Protein AF-A0A2M7KV98-F1 (afdb_monomer_lite)

Foldseek 3Di:
DDWQDCLFWVNFTKDKDWAQPDPDPAQFWIKIFIDRPVPPDTPWIDTQDDGQFGWHDWDWDQDPNRKIKIKTFGPPVSGHHDDPPDDTDIDIGIHHPCRRNVNPTGTDDDPDD

pLDDT: mean 89.5, std 12.16, range [45.59, 98.62]

Radius of gyration: 15.07 Å; chains: 1; bounding box: 26×32×49 Å

Structure (mmCIF, N/CA/C/O backbone):
data_AF-A0A2M7KV98-F1
#
_entry.id   AF-A0A2M7KV98-F1
#
loop_
_atom_site.group_PDB
_atom_site.id
_atom_site.type_symbol
_atom_site.label_atom_id
_atom_site.label_alt_id
_atom_site.label_comp_id
_atom_site.label_asym_id
_atom_site.label_entity_id
_atom_site.label_seq_id
_atom_site.pdbx_PDB_ins_code
_atom_site.Cartn_x
_atom_site.Cartn_y
_atom_site.Cartn_z
_atom_site.occupancy
_atom_site.B_iso_or_equiv
_atom_site.auth_seq_id
_atom_site.auth_comp_id
_atom_site.auth_asym_id
_atom_site.auth_atom_id
_atom_site.pdbx_PDB_model_num
ATOM 1 N N . MET A 1 1 ? -8.124 0.514 -3.519 1.00 91.00 1 MET A N 1
ATOM 2 C CA . MET A 1 1 ? -8.308 1.173 -2.208 1.00 91.00 1 MET A CA 1
ATOM 3 C C . MET A 1 1 ? -9.132 0.243 -1.343 1.00 91.00 1 MET A C 1
ATOM 5 O O . MET A 1 1 ? -10.069 -0.344 -1.866 1.00 91.00 1 MET A O 1
ATOM 9 N N . VAL A 1 2 ? -8.775 0.084 -0.075 1.00 97.56 2 VAL A N 1
ATOM 10 C CA . VAL A 1 2 ? -9.495 -0.767 0.888 1.00 97.56 2 VAL A CA 1
ATOM 11 C C . VAL A 1 2 ? -9.485 -0.093 2.250 1.00 97.56 2 VAL A C 1
ATOM 13 O O . VAL A 1 2 ? -8.529 0.603 2.580 1.00 97.56 2 VAL A O 1
ATOM 16 N N . ARG A 1 3 ? -10.543 -0.286 3.034 1.00 97.69 3 ARG A N 1
ATOM 17 C CA . ARG A 1 3 ? -10.593 0.152 4.429 1.00 97.69 3 ARG A CA 1
ATOM 18 C C . ARG A 1 3 ? -10.058 -0.970 5.314 1.00 97.69 3 ARG A C 1
ATOM 20 O O . ARG A 1 3 ? -10.434 -2.126 5.134 1.00 97.69 3 ARG A O 1
ATOM 27 N N . TYR A 1 4 ? -9.159 -0.628 6.225 1.00 97.81 4 TYR A N 1
ATOM 28 C CA . TYR A 1 4 ? -8.663 -1.541 7.238 1.00 97.81 4 TYR A CA 1
ATOM 29 C C . TYR A 1 4 ? -9.800 -1.867 8.222 1.00 97.81 4 TYR A C 1
ATOM 31 O O . TYR A 1 4 ? -10.503 -0.939 8.626 1.00 97.81 4 TYR A O 1
ATOM 39 N N . PRO A 1 5 ? -10.005 -3.138 8.613 1.00 96.81 5 PRO A N 1
ATOM 40 C CA . PRO A 1 5 ? -11.085 -3.502 9.525 1.00 96.81 5 PRO A CA 1
ATOM 41 C C . PRO A 1 5 ? -10.928 -2.805 10.891 1.00 96.81 5 PRO A C 1
ATOM 43 O O . PRO A 1 5 ? -9.928 -3.048 11.577 1.00 96.81 5 PRO A O 1
ATOM 46 N N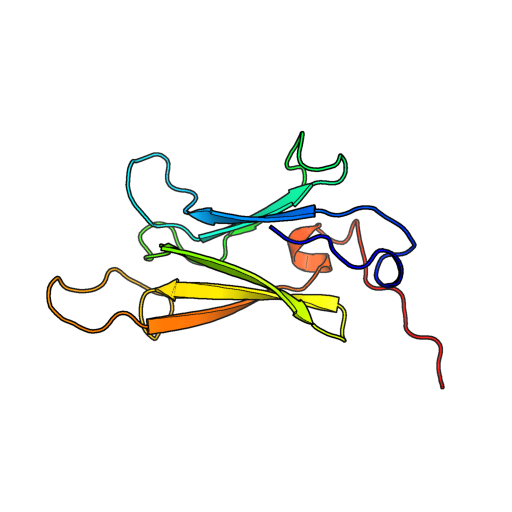 . PRO A 1 6 ? -11.858 -1.921 11.301 1.00 94.69 6 PRO A N 1
ATOM 47 C CA . PRO A 1 6 ? -11.711 -1.118 12.518 1.00 94.69 6 PRO A CA 1
ATOM 48 C C . PRO A 1 6 ? -11.599 -1.974 13.788 1.00 94.69 6 PRO A C 1
ATOM 50 O O . PRO A 1 6 ? -10.874 -1.615 14.716 1.00 94.69 6 PRO A O 1
ATOM 53 N N . GLU A 1 7 ? -12.238 -3.144 13.823 1.00 93.50 7 GLU A N 1
ATOM 54 C CA . GLU A 1 7 ? -12.161 -4.115 14.918 1.00 93.50 7 GLU A CA 1
ATOM 55 C C . GLU A 1 7 ? -10.737 -4.629 15.170 1.00 93.50 7 GLU A C 1
ATOM 57 O O . GLU A 1 7 ? -10.394 -4.990 16.294 1.00 93.50 7 GLU A O 1
ATOM 62 N N . LEU A 1 8 ? -9.882 -4.604 14.145 1.00 93.88 8 LEU A N 1
ATOM 63 C CA . LEU A 1 8 ? -8.490 -5.017 14.253 1.00 93.88 8 LEU A CA 1
ATOM 64 C C . LEU A 1 8 ? -7.567 -3.875 14.706 1.00 93.88 8 LEU A C 1
ATOM 66 O O . LEU A 1 8 ? -6.405 -4.155 14.967 1.00 93.88 8 LEU A O 1
ATOM 70 N N . ILE A 1 9 ? -8.032 -2.623 14.810 1.00 94.31 9 ILE A N 1
ATOM 71 C CA . ILE A 1 9 ? -7.224 -1.434 15.181 1.00 94.31 9 ILE A CA 1
ATOM 72 C C . ILE A 1 9 ? -7.904 -0.539 16.222 1.00 94.31 9 ILE A C 1
ATOM 74 O O . ILE A 1 9 ? -7.764 0.683 16.202 1.00 94.31 9 ILE A O 1
ATOM 78 N N . GLY A 1 10 ? -8.665 -1.137 17.139 1.00 90.88 10 GLY A N 1
ATOM 79 C CA . GLY A 1 10 ? -9.274 -0.397 18.249 1.00 90.88 10 GLY A CA 1
ATOM 80 C C . GLY A 1 10 ? -10.329 0.626 17.813 1.00 90.88 10 GLY A C 1
ATOM 81 O O . GLY A 1 10 ? -10.519 1.632 18.489 1.00 90.88 10 GLY A O 1
ATOM 82 N N . GLY A 1 11 ? -10.996 0.393 16.681 1.00 93.56 11 GLY A N 1
ATOM 83 C CA . GLY A 1 11 ? -12.075 1.238 16.166 1.00 93.56 11 GLY A CA 1
ATOM 84 C C . GLY A 1 11 ? -11.633 2.397 15.269 1.00 93.56 11 GLY A C 1
ATOM 85 O O . GLY A 1 11 ? -12.494 3.124 14.778 1.00 93.56 11 GLY A O 1
ATOM 86 N N . ALA A 1 12 ? -10.331 2.589 15.034 1.00 93.62 12 ALA A N 1
ATOM 87 C CA . ALA A 1 12 ? -9.843 3.649 14.152 1.00 93.62 12 ALA A CA 1
ATOM 88 C C . ALA A 1 12 ? -10.289 3.439 12.688 1.00 93.62 12 ALA A C 1
ATOM 90 O O . ALA A 1 12 ? -10.347 2.306 12.210 1.00 93.62 12 ALA A O 1
ATOM 91 N N . ASP A 1 13 ? -10.560 4.527 11.955 1.00 96.12 13 ASP A N 1
ATOM 92 C CA . ASP A 1 13 ? -10.743 4.471 10.497 1.00 96.12 13 ASP A CA 1
ATOM 93 C C . ASP A 1 13 ? -9.379 4.605 9.817 1.00 96.12 13 ASP A C 1
ATOM 95 O O . ASP A 1 13 ? -8.650 5.571 10.045 1.00 96.12 13 ASP A O 1
ATOM 99 N N . LEU A 1 14 ? -9.032 3.630 8.981 1.00 98.31 14 LEU A N 1
ATOM 100 C CA . LEU A 1 14 ? -7.816 3.652 8.182 1.00 98.31 14 LEU A CA 1
ATOM 101 C C . LEU A 1 14 ? -8.135 3.196 6.760 1.00 98.31 14 LEU A C 1
ATOM 103 O O . LEU A 1 14 ? -8.413 2.026 6.505 1.00 98.31 14 LEU A O 1
ATOM 107 N N . VAL A 1 15 ? -8.051 4.117 5.809 1.00 98.56 15 VAL A N 1
ATOM 108 C CA . VAL A 1 15 ? -8.164 3.833 4.378 1.00 98.56 15 VAL A CA 1
ATOM 109 C C . VAL A 1 15 ? -6.774 3.630 3.791 1.00 98.56 15 VAL A C 1
ATOM 111 O O . VAL A 1 15 ? -5.870 4.437 3.997 1.00 98.56 15 VAL A O 1
ATOM 114 N N . LEU A 1 16 ? -6.614 2.555 3.027 1.00 98.62 16 LEU A N 1
ATOM 115 C CA . LEU A 1 16 ? -5.369 2.153 2.392 1.00 98.62 16 LEU A CA 1
ATOM 116 C C . LEU A 1 16 ? -5.442 2.327 0.879 1.00 98.62 16 LEU A C 1
ATOM 118 O O . LEU A 1 16 ? -6.395 1.898 0.215 1.00 98.62 16 LEU A O 1
ATOM 122 N N . PHE A 1 17 ? -4.376 2.879 0.318 1.00 98.19 17 PHE A N 1
ATOM 123 C CA . PHE A 1 17 ? -4.222 3.073 -1.115 1.00 98.19 17 PHE A CA 1
ATOM 124 C C . PHE A 1 17 ? -2.806 2.726 -1.551 1.00 98.19 17 PHE A C 1
ATOM 126 O O . PHE A 1 17 ? -1.845 3.022 -0.848 1.00 98.19 17 PHE A O 1
ATOM 133 N N . SER A 1 18 ? -2.678 2.089 -2.711 1.00 98.06 18 SER A N 1
ATOM 134 C CA . SER A 1 18 ? -1.383 1.773 -3.296 1.00 98.06 18 SER A CA 1
ATOM 135 C C . SER A 1 18 ? -1.353 2.211 -4.747 1.00 98.06 18 SER A C 1
ATOM 137 O O . SER A 1 18 ? -2.329 2.030 -5.476 1.00 98.06 18 SER A O 1
ATOM 139 N N . ASN A 1 19 ? -0.231 2.805 -5.133 1.00 95.88 19 ASN A N 1
ATOM 140 C CA . ASN A 1 19 ? 0.023 3.315 -6.467 1.00 95.88 19 ASN A CA 1
ATOM 141 C C . ASN A 1 19 ? 1.538 3.462 -6.699 1.00 95.88 19 ASN A C 1
ATOM 143 O O . ASN A 1 19 ? 2.310 3.437 -5.735 1.00 95.88 19 ASN A O 1
ATOM 147 N N . PRO A 1 20 ? 1.969 3.651 -7.957 1.00 94.62 20 PRO A N 1
ATOM 148 C CA . PRO A 1 20 ? 3.312 4.135 -8.253 1.00 94.62 20 PRO A CA 1
ATOM 149 C C . PRO A 1 20 ? 3.533 5.532 -7.645 1.00 94.62 20 PRO A C 1
ATOM 151 O O . PRO A 1 20 ? 2.657 6.393 -7.737 1.00 94.62 20 PRO A O 1
ATOM 154 N N . ASP A 1 21 ? 4.700 5.756 -7.046 1.00 92.38 21 ASP A N 1
ATOM 155 C CA . ASP A 1 21 ? 5.127 6.994 -6.378 1.00 92.38 21 ASP A CA 1
ATOM 156 C C . ASP A 1 21 ? 6.335 7.614 -7.104 1.00 92.38 21 ASP A C 1
ATOM 158 O O . ASP A 1 21 ? 7.397 7.897 -6.536 1.00 92.38 21 ASP A O 1
ATOM 162 N N . ALA A 1 22 ? 6.194 7.767 -8.419 1.00 84.56 22 ALA A N 1
ATOM 163 C CA . ALA A 1 22 ? 7.163 8.441 -9.268 1.00 84.56 22 ALA A CA 1
ATOM 164 C C . ALA A 1 22 ? 6.720 9.884 -9.551 1.00 84.56 22 ALA A C 1
ATOM 166 O O . ALA A 1 22 ? 5.535 10.164 -9.715 1.00 84.56 22 ALA A O 1
ATOM 167 N N . LYS A 1 23 ? 7.687 10.809 -9.608 1.00 80.06 23 LYS A N 1
ATOM 168 C CA . LYS A 1 23 ? 7.439 12.213 -9.988 1.00 80.06 23 LYS A CA 1
ATOM 169 C C . LYS A 1 23 ? 7.224 12.387 -11.493 1.00 80.06 23 LYS A C 1
ATOM 171 O O . LYS A 1 23 ? 6.631 13.366 -11.925 1.00 80.06 23 LYS A O 1
ATOM 176 N N . GLU A 1 24 ? 7.746 11.451 -12.272 1.00 81.06 24 GLU A N 1
ATOM 177 C CA . GLU A 1 24 ? 7.660 11.408 -13.727 1.00 81.06 24 GLU A CA 1
ATOM 178 C C . GLU A 1 24 ? 6.526 10.469 -14.154 1.00 81.06 24 GLU A C 1
ATOM 180 O O . GLU A 1 24 ? 6.048 9.660 -13.357 1.00 81.06 24 GLU A O 1
ATOM 185 N N . SER A 1 25 ? 6.128 10.526 -15.427 1.00 79.56 25 SER A N 1
ATOM 186 C CA . SER A 1 25 ? 5.098 9.660 -16.026 1.00 79.56 25 SER A CA 1
ATOM 187 C C . SER A 1 25 ? 5.569 8.208 -16.224 1.00 79.56 25 SER A C 1
ATOM 189 O O . SER A 1 25 ? 5.421 7.632 -17.301 1.00 79.56 25 SER A O 1
ATOM 191 N N . VAL A 1 26 ? 6.158 7.611 -15.188 1.00 83.69 26 VAL A N 1
ATOM 192 C CA . VAL A 1 26 ? 6.699 6.250 -15.168 1.00 83.69 26 VAL A CA 1
ATOM 193 C C . VAL A 1 26 ? 6.029 5.431 -14.069 1.00 83.69 26 VAL A C 1
ATOM 195 O O . VAL A 1 26 ? 5.670 5.936 -13.006 1.00 83.69 26 VAL A O 1
ATOM 198 N N . ARG A 1 27 ? 5.832 4.136 -14.326 1.00 89.06 27 ARG A N 1
ATOM 199 C CA . ARG A 1 27 ? 5.181 3.213 -13.386 1.00 89.06 27 ARG A CA 1
ATOM 200 C C . ARG A 1 27 ? 6.226 2.529 -12.513 1.00 89.06 27 ARG A C 1
ATOM 202 O O . ARG A 1 27 ? 6.543 1.361 -12.707 1.00 89.06 27 ARG A O 1
ATOM 209 N N . CYS A 1 28 ? 6.809 3.287 -11.598 1.00 89.62 28 CYS A N 1
ATOM 210 C CA . CYS A 1 28 ? 7.890 2.830 -10.731 1.00 89.62 28 CYS A CA 1
ATOM 211 C C . CYS A 1 28 ? 7.602 3.234 -9.279 1.00 89.62 28 CYS A C 1
ATOM 213 O O . CYS A 1 28 ? 6.734 4.070 -9.027 1.00 89.62 28 CYS A O 1
ATOM 215 N N . HIS A 1 29 ? 8.381 2.701 -8.337 1.00 89.62 29 HIS A N 1
ATOM 216 C CA . HIS A 1 29 ? 8.399 3.148 -6.938 1.00 89.62 29 HIS A CA 1
ATOM 217 C C . HIS A 1 29 ? 7.063 2.873 -6.236 1.00 89.62 29 HIS A C 1
ATOM 219 O O . HIS A 1 29 ? 6.272 3.771 -5.972 1.00 89.62 29 HIS A O 1
ATOM 225 N N . GLY A 1 30 ? 6.772 1.614 -5.945 1.00 94.31 30 GLY A N 1
ATOM 226 C CA . GLY A 1 30 ? 5.545 1.233 -5.262 1.00 94.31 30 GLY A CA 1
ATOM 227 C C . GLY A 1 30 ? 5.384 1.927 -3.917 1.00 94.31 30 GLY A C 1
ATOM 228 O O . GLY A 1 30 ? 6.247 1.817 -3.043 1.00 94.31 30 GLY A O 1
ATOM 229 N N . GLY A 1 31 ? 4.252 2.600 -3.737 1.00 96.06 31 GLY A N 1
ATOM 230 C CA . GLY A 1 31 ? 3.840 3.194 -2.475 1.00 96.06 31 GLY A CA 1
ATOM 231 C C . GLY A 1 31 ? 2.633 2.477 -1.878 1.00 96.06 31 GLY A C 1
ATOM 232 O O . GLY A 1 31 ? 1.736 2.016 -2.590 1.00 96.06 31 GLY A O 1
ATOM 233 N N . LEU A 1 32 ? 2.593 2.426 -0.550 1.00 98.19 32 LEU A N 1
ATOM 234 C CA . LEU A 1 32 ? 1.403 2.143 0.245 1.00 98.19 32 LEU A CA 1
ATOM 235 C C . LEU A 1 32 ? 1.141 3.345 1.151 1.00 98.19 32 LEU A C 1
ATOM 237 O O . LEU A 1 32 ? 2.038 3.792 1.862 1.00 98.19 32 LEU A O 1
ATOM 241 N N . ARG A 1 33 ? -0.077 3.875 1.115 1.00 98.25 33 ARG A N 1
ATOM 242 C CA . ARG A 1 33 ? -0.497 5.074 1.840 1.00 98.25 33 ARG A CA 1
ATOM 243 C C . ARG A 1 33 ? -1.667 4.752 2.759 1.00 98.25 33 ARG A C 1
ATOM 245 O O . ARG A 1 33 ? -2.519 3.936 2.407 1.00 98.25 33 ARG A O 1
ATOM 252 N N . GLY A 1 34 ? -1.700 5.416 3.909 1.00 98.38 34 GLY A N 1
ATOM 253 C CA . GLY A 1 34 ? -2.759 5.315 4.907 1.00 98.38 34 GLY A CA 1
ATOM 254 C C . GLY A 1 34 ? -3.381 6.679 5.199 1.00 98.38 34 GLY A C 1
ATOM 255 O O . GLY A 1 34 ? -2.668 7.667 5.391 1.00 98.38 34 GLY A O 1
ATOM 256 N N . SER A 1 35 ? -4.708 6.721 5.237 1.00 98.50 35 SER A N 1
ATOM 257 C CA . SER A 1 35 ? -5.513 7.900 5.548 1.00 98.50 35 SER A CA 1
ATOM 258 C C . SER A 1 35 ? -6.431 7.617 6.731 1.00 98.50 35 SER A C 1
ATOM 260 O O . SER A 1 35 ? -7.073 6.573 6.764 1.00 98.50 35 SER A O 1
ATOM 262 N N . VAL A 1 36 ? -6.518 8.562 7.666 1.00 97.56 36 VAL A N 1
ATOM 263 C CA . VAL A 1 36 ? -7.398 8.492 8.850 1.00 97.56 36 VAL A CA 1
ATOM 264 C C . VAL A 1 36 ? -8.598 9.442 8.757 1.00 97.56 36 VAL A C 1
ATOM 266 O O . VAL A 1 36 ? -9.304 9.664 9.733 1.00 97.56 36 VAL A O 1
ATOM 269 N N . ASP A 1 37 ? -8.818 10.039 7.583 1.00 96.56 37 ASP A N 1
ATOM 270 C CA . ASP A 1 37 ? -9.843 11.063 7.342 1.00 96.56 37 ASP A CA 1
ATOM 271 C C . ASP A 1 37 ? -10.713 10.769 6.106 1.00 96.56 37 ASP A C 1
ATOM 273 O O . ASP A 1 37 ? -11.312 11.677 5.515 1.00 96.56 37 ASP A O 1
ATOM 277 N N . GLY A 1 38 ? -10.794 9.488 5.729 1.00 95.94 38 GLY A N 1
ATOM 278 C CA . GLY A 1 38 ? -11.604 9.005 4.610 1.00 95.94 38 GLY A CA 1
ATOM 279 C C . GLY A 1 38 ? -10.976 9.223 3.230 1.00 95.94 38 GLY A C 1
ATOM 280 O O . GLY A 1 38 ? -11.693 9.232 2.234 1.00 95.94 38 GLY A O 1
ATOM 281 N N . GLY A 1 39 ? -9.656 9.405 3.157 1.00 96.69 39 GLY A N 1
ATOM 282 C CA . GLY A 1 39 ? -8.911 9.604 1.910 1.00 96.69 39 GLY A CA 1
ATOM 283 C C . GLY A 1 39 ? -8.706 11.069 1.520 1.00 96.69 39 GLY A C 1
ATOM 284 O O . GLY A 1 39 ? -8.327 11.327 0.378 1.00 96.69 39 GLY A O 1
ATOM 285 N N . ARG A 1 40 ? -8.945 12.029 2.428 1.00 97.00 40 ARG A N 1
ATOM 286 C CA . ARG A 1 40 ? -8.696 13.459 2.161 1.00 97.00 40 ARG A CA 1
ATOM 287 C C . ARG A 1 40 ? -7.211 13.791 2.276 1.00 97.00 40 ARG A C 1
ATOM 289 O O . ARG A 1 40 ? -6.677 14.506 1.431 1.00 97.00 40 ARG A O 1
ATOM 296 N N . THR A 1 41 ? -6.542 13.240 3.286 1.00 97.69 41 THR A N 1
ATOM 297 C CA . THR A 1 41 ? -5.093 13.341 3.479 1.00 97.69 41 THR A CA 1
ATOM 298 C C . THR A 1 41 ? -4.463 11.966 3.683 1.00 97.69 41 THR A C 1
ATOM 300 O O . THR A 1 41 ? -5.110 11.007 4.104 1.00 97.69 41 THR A O 1
ATOM 303 N N . TRP A 1 42 ? -3.171 11.861 3.373 1.00 97.38 42 TRP A N 1
ATOM 304 C CA . TRP A 1 42 ? -2.403 10.617 3.449 1.00 97.38 42 TRP A CA 1
ATOM 305 C C . TRP A 1 42 ? -1.302 10.757 4.498 1.00 97.38 42 TRP A C 1
ATOM 307 O O . TRP A 1 42 ? -0.143 10.991 4.161 1.00 97.38 42 TRP A O 1
ATOM 317 N N . LYS A 1 43 ? -1.689 10.663 5.776 1.00 97.50 43 LYS A N 1
ATOM 318 C CA . LYS A 1 43 ? -0.784 10.814 6.928 1.00 97.50 43 LYS A CA 1
ATOM 319 C C . LYS A 1 43 ? 0.345 9.779 6.923 1.00 97.50 43 LYS A C 1
ATOM 321 O O . LYS A 1 43 ? 1.470 10.099 7.291 1.00 97.50 43 LYS A O 1
ATOM 326 N N . TYR A 1 44 ? 0.043 8.548 6.514 1.00 98.06 44 TYR A N 1
ATOM 327 C CA . TYR A 1 44 ? 0.987 7.433 6.545 1.00 98.06 44 TYR A CA 1
ATOM 328 C C . TYR A 1 44 ? 1.442 7.059 5.138 1.00 98.06 44 TYR A C 1
ATOM 330 O O . TYR A 1 44 ? 0.637 7.044 4.202 1.00 98.06 44 TYR A O 1
ATOM 338 N N . ALA A 1 45 ? 2.720 6.710 4.988 1.00 97.00 45 ALA A N 1
ATOM 339 C CA . ALA A 1 45 ? 3.287 6.275 3.71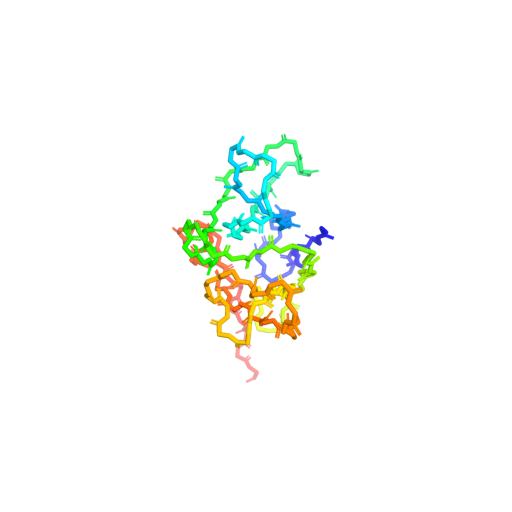9 1.00 97.00 45 ALA A CA 1
ATOM 340 C C . ALA A 1 45 ? 4.443 5.291 3.928 1.00 97.00 45 ALA A C 1
ATOM 342 O O .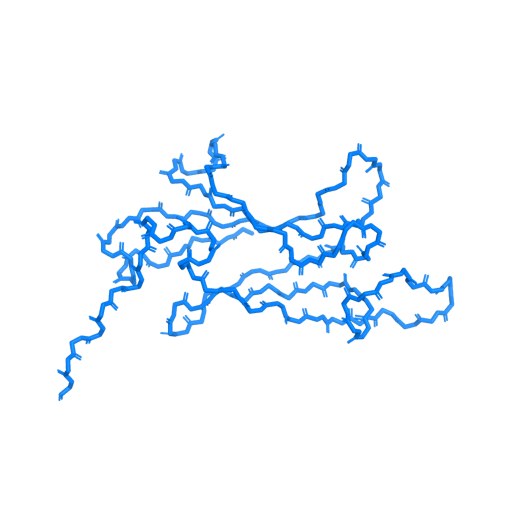 ALA A 1 45 ? 5.298 5.479 4.793 1.00 97.00 45 ALA A O 1
ATOM 343 N N . ARG A 1 46 ? 4.500 4.261 3.083 1.00 96.50 46 ARG A N 1
ATOM 344 C CA . ARG A 1 46 ? 5.569 3.265 3.052 1.00 96.50 46 ARG A CA 1
ATOM 345 C C . ARG A 1 46 ? 5.982 2.984 1.612 1.00 96.50 46 ARG A C 1
ATOM 347 O O . ARG A 1 46 ? 5.136 2.715 0.763 1.00 96.50 46 ARG A O 1
ATOM 354 N N . LYS A 1 47 ? 7.292 2.998 1.357 1.00 95.69 47 LYS A N 1
ATOM 355 C CA . LYS A 1 47 ? 7.872 2.514 0.096 1.00 95.69 47 LYS A CA 1
ATOM 356 C C . LYS A 1 47 ? 7.918 0.987 0.108 1.00 95.69 47 LYS A C 1
ATOM 358 O O . LYS A 1 47 ? 8.339 0.400 1.106 1.00 95.69 47 LYS A O 1
ATOM 363 N N . LEU A 1 48 ? 7.479 0.367 -0.981 1.00 94.69 48 LEU A N 1
ATOM 364 C CA . LEU A 1 48 ? 7.395 -1.088 -1.139 1.00 94.69 48 LEU A CA 1
ATOM 365 C C . LEU A 1 48 ? 8.622 -1.666 -1.856 1.00 94.69 48 LEU A C 1
ATOM 367 O O . LEU A 1 48 ? 9.075 -2.754 -1.512 1.00 94.69 48 LEU A O 1
ATOM 371 N N . ASN A 1 49 ? 9.184 -0.927 -2.810 1.00 91.56 49 ASN A N 1
ATOM 372 C CA . ASN A 1 49 ? 10.411 -1.265 -3.532 1.00 91.56 49 ASN A CA 1
ATOM 373 C C . ASN A 1 49 ? 11.280 -0.008 -3.733 1.00 91.56 49 ASN A C 1
ATOM 375 O O . ASN A 1 49 ? 10.993 1.047 -3.149 1.00 91.56 49 ASN A O 1
ATOM 379 N N . THR A 1 50 ? 12.392 -0.116 -4.467 1.00 87.50 50 THR A N 1
ATOM 380 C CA . THR A 1 50 ? 13.293 1.031 -4.634 1.00 87.50 50 THR A CA 1
ATOM 381 C C . THR A 1 50 ? 12.706 2.079 -5.584 1.00 87.50 50 THR A C 1
ATOM 383 O O . THR A 1 50 ? 11.734 1.842 -6.304 1.00 87.50 50 THR A O 1
ATOM 386 N N . ALA A 1 51 ? 13.349 3.256 -5.640 1.00 77.62 51 ALA A N 1
ATOM 387 C CA . ALA A 1 51 ? 13.250 4.088 -6.844 1.00 77.62 51 ALA A CA 1
ATOM 388 C C . ALA A 1 51 ? 13.681 3.229 -8.063 1.00 77.62 51 ALA A C 1
ATOM 390 O O . ALA A 1 51 ? 14.258 2.200 -7.829 1.00 77.62 51 ALA A O 1
ATOM 391 N N . SER A 1 52 ? 13.480 3.522 -9.335 1.00 80.88 52 SER A N 1
ATOM 392 C CA . SER A 1 52 ? 13.805 2.626 -10.478 1.00 80.88 52 SER A CA 1
ATOM 393 C C . SER A 1 52 ? 13.130 1.238 -10.561 1.00 80.88 52 SER A C 1
ATOM 395 O O . SER A 1 52 ? 13.013 0.725 -11.673 1.00 80.88 52 SER A O 1
ATOM 397 N N . ASP A 1 53 ? 12.619 0.646 -9.477 1.00 89.31 53 ASP A N 1
ATOM 398 C CA . ASP A 1 53 ? 11.929 -0.647 -9.538 1.00 89.31 53 ASP A CA 1
ATOM 399 C C . ASP A 1 53 ? 10.512 -0.487 -10.105 1.00 89.31 53 ASP A C 1
ATOM 401 O O . ASP A 1 53 ? 9.732 0.373 -9.669 1.00 89.31 53 ASP A O 1
ATOM 405 N N . TRP A 1 54 ? 10.159 -1.350 -11.061 1.00 91.25 54 TRP A N 1
ATOM 406 C CA . TRP A 1 54 ? 8.857 -1.326 -11.717 1.00 91.25 54 TRP A CA 1
ATOM 407 C C . TRP A 1 54 ? 7.729 -1.653 -10.739 1.00 91.25 54 TRP A C 1
ATOM 409 O O . TRP A 1 54 ? 7.773 -2.646 -10.007 1.00 91.25 54 TRP A O 1
ATOM 419 N N . PHE A 1 55 ? 6.697 -0.818 -10.748 1.00 93.25 55 PHE A N 1
ATOM 420 C CA . PHE A 1 55 ? 5.488 -0.996 -9.961 1.00 93.25 55 PHE A CA 1
ATOM 4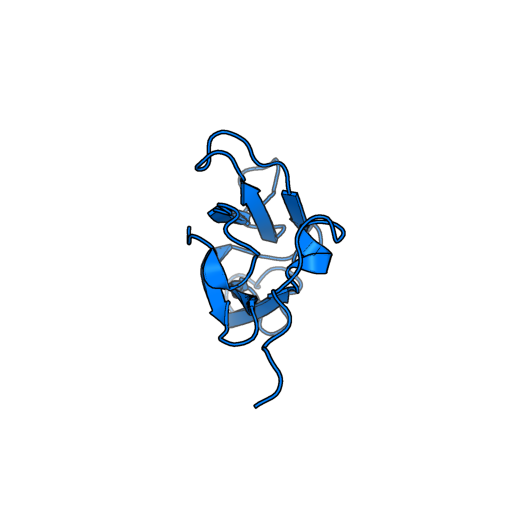21 C C . PHE A 1 55 ? 4.329 -0.384 -10.734 1.00 93.25 55 PHE A C 1
ATOM 423 O O . PHE A 1 55 ? 4.307 0.819 -10.978 1.00 93.25 55 PHE A O 1
ATOM 430 N N . ASP A 1 56 ? 3.382 -1.214 -11.143 1.00 92.06 56 ASP A N 1
ATOM 431 C CA . ASP A 1 56 ? 2.279 -0.823 -12.016 1.00 92.06 56 ASP A CA 1
ATOM 432 C C . ASP A 1 56 ? 0.938 -1.035 -11.279 1.00 92.06 56 ASP A C 1
ATOM 434 O O . ASP A 1 56 ? 0.789 -0.605 -10.134 1.00 92.06 56 ASP A O 1
ATOM 438 N N . TYR A 1 57 ? -0.050 -1.676 -11.908 1.00 93.94 57 TYR A N 1
ATOM 439 C CA . TYR A 1 57 ? -1.312 -2.047 -11.281 1.00 93.94 57 TYR A CA 1
ATOM 440 C C . TYR A 1 57 ? -1.077 -2.795 -9.974 1.00 93.94 57 TYR A C 1
ATOM 442 O O . TYR A 1 57 ? -0.266 -3.724 -9.914 1.00 93.94 57 TYR A O 1
ATOM 450 N N . SER A 1 58 ? -1.842 -2.425 -8.953 1.00 96.81 58 SER A N 1
ATOM 451 C CA . SER A 1 58 ? -1.805 -3.085 -7.661 1.00 96.81 58 SER A CA 1
ATOM 452 C C . SER A 1 58 ? -3.196 -3.311 -7.079 1.00 96.81 58 SER A C 1
ATOM 454 O O . SER A 1 58 ? -4.175 -2.652 -7.435 1.00 96.81 58 SER A O 1
ATOM 456 N N . SER A 1 59 ? -3.270 -4.280 -6.175 1.00 98.12 59 SER A N 1
ATOM 457 C CA . SER A 1 59 ? -4.418 -4.557 -5.325 1.00 98.12 59 SER A CA 1
ATOM 458 C C . SER A 1 59 ? -3.939 -4.680 -3.885 1.00 98.12 59 SER A C 1
ATOM 460 O O . SER A 1 59 ? -2.850 -5.194 -3.628 1.00 98.12 59 SER A O 1
ATOM 462 N N . VAL A 1 60 ? -4.745 -4.190 -2.949 1.00 98.44 60 VAL A N 1
ATOM 463 C CA . VAL A 1 60 ? -4.428 -4.195 -1.519 1.00 98.44 60 VAL A CA 1
ATOM 464 C C . VAL A 1 60 ? -5.498 -4.993 -0.789 1.00 98.44 60 VAL A C 1
ATOM 466 O O . VAL A 1 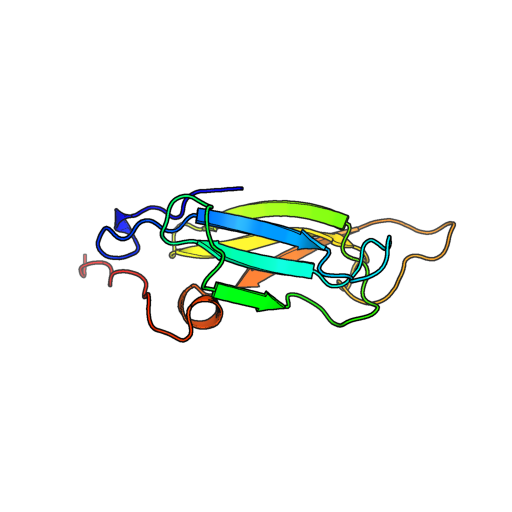60 ? -6.683 -4.838 -1.081 1.00 98.44 60 VAL A O 1
ATOM 469 N N . ALA A 1 61 ? -5.080 -5.815 0.167 1.00 98.19 61 ALA A N 1
ATOM 470 C CA . ALA A 1 61 ? -5.953 -6.553 1.072 1.00 98.19 61 ALA A CA 1
ATOM 471 C C . ALA A 1 61 ? -5.384 -6.539 2.497 1.00 98.19 61 ALA A C 1
ATOM 473 O O . ALA A 1 61 ? -4.180 -6.362 2.693 1.00 98.19 61 ALA A O 1
ATOM 474 N N . VAL A 1 62 ? -6.251 -6.751 3.487 1.00 98.00 62 VAL A N 1
ATOM 475 C CA . VAL A 1 62 ? -5.850 -6.984 4.880 1.00 98.00 62 VAL A CA 1
ATOM 476 C C . VAL A 1 62 ? -6.008 -8.473 5.168 1.00 98.00 62 VAL A C 1
ATOM 478 O O . VAL A 1 62 ? -7.076 -9.039 4.945 1.00 98.00 62 VAL A O 1
ATOM 481 N N . ALA A 1 63 ? -4.928 -9.119 5.598 1.00 96.19 63 ALA A N 1
ATOM 482 C CA . ALA A 1 63 ? -4.933 -10.517 6.003 1.00 96.19 63 ALA A CA 1
ATOM 483 C C . ALA A 1 63 ? -5.629 -10.691 7.363 1.00 96.19 63 ALA A C 1
ATOM 485 O O . ALA A 1 63 ? -5.769 -9.740 8.128 1.00 96.19 63 ALA A O 1
ATOM 486 N N . GLY A 1 64 ? -6.025 -11.923 7.696 1.00 92.00 64 GLY A N 1
ATOM 487 C CA . GLY A 1 64 ? -6.732 -12.214 8.953 1.00 92.00 64 GLY A CA 1
ATOM 488 C C . GLY A 1 64 ? -5.934 -11.917 10.231 1.00 92.00 64 GLY A C 1
ATOM 489 O O . GLY A 1 64 ? -6.523 -11.800 11.298 1.00 92.00 64 GLY A O 1
ATOM 490 N N . ASP A 1 65 ? -4.610 -11.768 10.133 1.00 92.25 65 ASP A N 1
ATOM 491 C CA . ASP A 1 65 ? -3.731 -11.348 11.233 1.00 92.25 65 ASP A CA 1
ATOM 492 C C . ASP A 1 65 ? -3.519 -9.820 11.299 1.00 92.25 65 ASP A C 1
ATOM 494 O O . ASP A 1 65 ? -2.724 -9.340 12.103 1.00 92.25 65 ASP A O 1
ATOM 498 N N . GLY A 1 66 ? -4.199 -9.049 10.443 1.00 95.69 66 GLY A N 1
ATOM 499 C CA . GLY A 1 66 ? -4.041 -7.598 10.329 1.00 95.69 66 GLY A CA 1
ATOM 500 C C . GLY A 1 66 ? -2.869 -7.149 9.449 1.00 95.69 66 GLY A C 1
ATOM 501 O O . GLY A 1 66 ? -2.646 -5.952 9.267 1.00 95.69 66 GLY A O 1
ATOM 502 N N . THR A 1 67 ? -2.104 -8.070 8.857 1.00 97.06 67 THR A N 1
ATOM 503 C CA . THR A 1 67 ? -1.024 -7.680 7.943 1.00 97.06 67 THR A CA 1
ATOM 504 C C . THR A 1 67 ? -1.579 -7.159 6.619 1.00 97.06 67 THR A C 1
ATOM 506 O O . THR A 1 67 ? -2.545 -7.690 6.073 1.00 97.06 67 THR A O 1
ATOM 509 N N . LEU A 1 68 ? -0.928 -6.146 6.054 1.00 98.31 68 LEU A N 1
ATOM 510 C CA . LEU A 1 68 ? -1.271 -5.576 4.757 1.00 98.31 68 LEU A CA 1
ATOM 511 C C . LEU A 1 68 ? -0.592 -6.381 3.649 1.00 98.31 68 LEU A C 1
ATOM 513 O O . LEU A 1 68 ? 0.623 -6.596 3.685 1.00 98.31 68 LEU A O 1
ATOM 517 N N . LEU A 1 69 ? -1.366 -6.795 2.650 1.00 98.38 69 LEU A N 1
ATOM 518 C CA . LEU A 1 69 ? -0.876 -7.467 1.452 1.00 98.38 69 LEU A CA 1
ATOM 519 C C . LEU A 1 69 ? -1.073 -6.549 0.252 1.00 98.38 69 LEU A C 1
ATOM 521 O O . LEU A 1 69 ? -2.193 -6.121 -0.022 1.00 98.38 69 LEU A O 1
ATOM 525 N N . VAL A 1 70 ? 0.007 -6.267 -0.474 1.00 98.06 70 VAL A N 1
ATOM 526 C CA . VAL A 1 70 ? -0.038 -5.512 -1.730 1.00 98.06 70 VAL A CA 1
ATOM 527 C C . VAL A 1 70 ? 0.418 -6.418 -2.859 1.00 98.06 70 VAL A C 1
ATOM 529 O O . VAL A 1 70 ? 1.606 -6.707 -2.985 1.00 98.06 70 VAL A O 1
ATOM 532 N N . LEU A 1 71 ? -0.529 -6.863 -3.678 1.00 97.44 71 LEU A N 1
ATOM 533 C CA . LEU A 1 71 ? -0.255 -7.565 -4.924 1.00 97.44 71 LEU A CA 1
ATOM 534 C C . LEU A 1 71 ? 0.022 -6.520 -6.007 1.00 97.44 71 LEU A C 1
ATOM 536 O O . LEU A 1 71 ? -0.818 -5.651 -6.220 1.00 97.44 71 LEU A O 1
ATOM 540 N N . ALA A 1 72 ? 1.153 -6.593 -6.704 1.00 95.12 72 ALA A N 1
ATOM 541 C CA . ALA A 1 72 ? 1.510 -5.616 -7.731 1.00 95.12 72 ALA A CA 1
ATOM 542 C C . ALA A 1 72 ? 2.116 -6.263 -8.974 1.00 95.12 72 ALA A C 1
ATOM 544 O O . ALA A 1 72 ? 2.869 -7.235 -8.879 1.00 95.12 72 ALA A O 1
ATOM 545 N N . LYS A 1 73 ? 1.814 -5.685 -10.137 1.00 93.00 73 LYS A N 1
ATOM 546 C CA . LYS A 1 73 ? 2.479 -6.008 -11.397 1.00 93.00 73 LYS A CA 1
ATOM 547 C C . LYS A 1 73 ? 3.893 -5.427 -11.370 1.00 93.00 73 LYS A C 1
ATOM 549 O O . LYS A 1 73 ? 4.071 -4.216 -11.226 1.00 93.00 73 LYS A O 1
ATOM 554 N N . SER A 1 74 ? 4.876 -6.313 -11.472 1.00 91.56 74 SER A N 1
ATOM 555 C CA . SER A 1 74 ? 6.304 -6.008 -11.375 1.00 91.56 74 SER A CA 1
ATOM 556 C C . SER A 1 74 ? 7.130 -7.088 -12.101 1.00 91.56 74 SER A C 1
ATOM 558 O O . SER A 1 74 ? 6.621 -7.823 -12.952 1.00 91.56 74 SER A O 1
ATOM 560 N N . THR A 1 75 ? 8.424 -7.178 -11.810 1.00 86.94 75 THR A N 1
ATOM 561 C CA . THR A 1 75 ? 9.280 -8.313 -12.182 1.00 86.94 75 THR A CA 1
ATOM 562 C C . THR A 1 75 ? 9.129 -9.445 -11.160 1.00 86.94 75 THR A C 1
ATOM 564 O O . THR A 1 75 ? 8.589 -9.235 -10.075 1.00 86.94 75 THR A O 1
ATOM 567 N N . ALA A 1 76 ? 9.615 -10.652 -11.463 1.00 81.88 76 ALA A N 1
ATOM 568 C CA . ALA A 1 76 ? 9.498 -11.808 -10.560 1.00 81.88 76 ALA A CA 1
ATOM 569 C C . ALA A 1 76 ? 10.145 -11.589 -9.176 1.00 81.88 76 ALA A C 1
ATOM 571 O O . ALA A 1 76 ? 9.770 -12.240 -8.206 1.00 81.88 76 ALA A O 1
ATOM 572 N N . THR A 1 77 ? 11.108 -10.670 -9.079 1.00 80.25 77 THR A N 1
ATOM 573 C CA . THR A 1 77 ? 11.818 -10.331 -7.837 1.00 80.25 77 THR A CA 1
ATOM 574 C C . THR A 1 77 ? 11.312 -9.040 -7.192 1.00 80.25 77 THR A C 1
ATOM 576 O O . THR A 1 77 ? 11.819 -8.643 -6.144 1.00 80.25 77 THR A O 1
ATOM 579 N N . GLY A 1 78 ? 10.358 -8.350 -7.826 1.00 80.38 78 GLY A N 1
ATOM 580 C CA . GLY A 1 78 ? 9.913 -7.015 -7.425 1.00 80.38 78 GLY A CA 1
ATOM 581 C C . GLY A 1 78 ? 10.942 -5.910 -7.689 1.00 80.38 78 GLY A C 1
ATOM 582 O O . GLY A 1 78 ? 10.729 -4.783 -7.243 1.00 80.38 78 GLY A O 1
ATOM 583 N N . ARG A 1 79 ? 12.049 -6.236 -8.379 1.00 82.12 79 ARG A N 1
ATOM 584 C CA . ARG A 1 79 ? 13.172 -5.334 -8.667 1.00 82.12 79 ARG A CA 1
ATOM 585 C C . ARG A 1 79 ? 13.456 -5.175 -10.158 1.00 82.12 79 ARG A C 1
ATOM 587 O O . ARG A 1 79 ? 13.328 -6.128 -10.928 1.00 82.12 79 ARG A O 1
ATOM 594 N N . GLY A 1 80 ? 13.935 -3.999 -10.544 1.00 82.81 80 GLY A N 1
ATOM 595 C CA . GLY A 1 80 ? 14.286 -3.635 -11.911 1.00 82.81 80 GLY A CA 1
ATOM 596 C C . GLY A 1 80 ? 13.078 -3.339 -12.800 1.00 82.81 80 GLY A C 1
ATOM 597 O O . GLY A 1 80 ? 11.931 -3.292 -12.354 1.00 82.81 80 GLY A O 1
ATOM 598 N N . VAL A 1 81 ? 13.361 -3.141 -14.086 1.00 80.19 81 VAL A N 1
ATOM 599 C CA . VAL A 1 81 ? 12.376 -2.855 -15.136 1.00 80.19 81 VAL A CA 1
ATOM 600 C C . VAL A 1 81 ? 12.316 -4.059 -16.083 1.00 80.19 81 VAL A C 1
ATOM 602 O O . VAL A 1 81 ? 13.373 -4.605 -16.413 1.00 80.19 81 VAL A O 1
ATOM 605 N N . PRO A 1 82 ? 11.133 -4.509 -16.539 1.00 64.75 82 PRO A N 1
ATOM 606 C CA . PRO A 1 82 ? 11.061 -5.560 -17.546 1.00 64.75 82 PRO A CA 1
ATOM 607 C C . PRO A 1 82 ? 11.786 -5.132 -18.818 1.00 64.75 82 PRO A C 1
ATOM 609 O O . PRO A 1 82 ? 11.581 -4.026 -19.317 1.00 64.75 82 PRO A O 1
ATOM 612 N N . GLY A 1 83 ? 12.583 -6.029 -19.394 1.00 61.38 83 GLY A N 1
ATOM 613 C CA . GLY A 1 83 ? 13.000 -5.869 -20.784 1.00 61.38 83 GLY A CA 1
ATOM 614 C C . GLY A 1 83 ? 11.772 -5.925 -21.697 1.00 61.38 83 GLY A C 1
ATOM 615 O O . GLY A 1 83 ? 10.861 -6.713 -21.440 1.00 61.38 83 GLY A O 1
ATOM 616 N N . PHE A 1 84 ? 11.770 -5.134 -22.776 1.00 54.09 84 PHE A N 1
ATOM 617 C CA . PHE A 1 84 ? 10.662 -4.931 -23.733 1.00 54.09 84 PHE A CA 1
ATOM 618 C C . PHE A 1 84 ? 9.994 -6.208 -24.303 1.00 54.09 84 PHE A C 1
ATOM 620 O O . PHE A 1 84 ? 8.967 -6.106 -24.965 1.00 54.09 84 PHE A O 1
ATOM 627 N N . ALA A 1 85 ? 10.531 -7.406 -24.041 1.00 52.72 85 ALA A N 1
ATOM 628 C CA . ALA A 1 85 ? 10.038 -8.682 -24.557 1.00 52.72 85 ALA A CA 1
ATOM 629 C C . ALA A 1 85 ? 9.877 -9.813 -23.511 1.00 52.72 85 ALA A C 1
ATOM 631 O O . ALA A 1 85 ? 9.606 -10.945 -23.908 1.00 52.72 85 ALA A O 1
ATOM 632 N N . LYS A 1 86 ? 10.063 -9.588 -22.194 1.00 59.38 86 LYS A N 1
ATOM 633 C CA . LYS A 1 86 ? 10.094 -10.701 -21.214 1.00 59.38 86 LYS A CA 1
ATOM 634 C C . LYS A 1 86 ? 9.248 -10.466 -19.958 1.00 59.38 86 LYS A C 1
ATOM 636 O O . LYS A 1 86 ? 9.581 -9.638 -19.122 1.00 59.38 86 LYS A O 1
ATOM 641 N N . ALA A 1 87 ? 8.182 -11.268 -19.876 1.00 65.94 87 ALA A N 1
ATOM 642 C CA . ALA A 1 87 ? 7.376 -11.664 -18.718 1.00 65.94 87 ALA A CA 1
ATOM 643 C C . ALA A 1 87 ? 7.177 -10.616 -17.606 1.00 65.94 87 ALA A C 1
ATOM 645 O O . ALA A 1 87 ? 8.015 -10.427 -16.726 1.00 65.94 87 ALA A O 1
ATOM 646 N N . CYS A 1 88 ? 5.980 -10.028 -17.579 1.00 78.12 88 CYS A N 1
ATOM 647 C CA . CYS A 1 88 ? 5.460 -9.409 -16.362 1.00 78.12 88 CYS A CA 1
ATOM 648 C C . CYS A 1 88 ? 5.258 -10.501 -15.303 1.00 78.12 88 CYS A C 1
ATOM 650 O O . CYS A 1 88 ? 4.855 -11.616 -15.631 1.00 78.12 88 CYS A O 1
ATOM 652 N N . SER A 1 89 ? 5.503 -10.187 -14.040 1.00 88.69 89 SER A N 1
ATOM 653 C CA . SER A 1 89 ? 5.141 -11.041 -12.910 1.00 88.69 89 SER A CA 1
ATOM 654 C C . SER A 1 89 ? 4.249 -10.271 -11.947 1.00 88.69 89 SER A C 1
ATOM 656 O O . SER A 1 89 ? 4.125 -9.048 -12.023 1.00 88.69 89 SER A O 1
ATOM 658 N N . MET A 1 90 ? 3.627 -11.003 -11.032 1.00 91.75 90 MET A N 1
ATOM 659 C CA . MET A 1 90 ? 2.944 -10.419 -9.890 1.00 91.75 90 MET A CA 1
ATOM 660 C C . MET A 1 90 ? 3.753 -10.732 -8.637 1.00 91.75 90 MET A C 1
ATOM 662 O O . MET A 1 90 ? 4.166 -11.874 -8.441 1.00 91.75 90 MET A O 1
ATOM 666 N N . VAL A 1 91 ? 3.967 -9.731 -7.791 1.00 93.19 91 VAL A N 1
ATOM 667 C CA . VAL A 1 91 ? 4.636 -9.882 -6.493 1.00 93.19 91 VAL A CA 1
ATOM 668 C C . VAL A 1 91 ? 3.692 -9.484 -5.375 1.00 93.19 91 VAL A C 1
ATOM 670 O O . VAL A 1 91 ? 2.812 -8.648 -5.577 1.00 93.19 91 VAL A O 1
ATOM 673 N N . ILE A 1 92 ? 3.879 -10.071 -4.195 1.00 96.25 92 ILE A N 1
ATOM 674 C CA . ILE A 1 92 ? 3.143 -9.701 -2.986 1.00 96.25 92 ILE A CA 1
ATOM 675 C C . ILE A 1 92 ? 4.120 -9.064 -2.005 1.00 96.25 92 ILE A C 1
ATOM 677 O O . ILE A 1 92 ? 5.040 -9.722 -1.520 1.00 96.25 92 ILE A O 1
ATOM 681 N N . PHE A 1 93 ? 3.890 -7.797 -1.677 1.00 95.94 93 PHE A N 1
ATOM 682 C CA . PHE A 1 93 ? 4.531 -7.144 -0.543 1.00 95.94 93 PHE A CA 1
ATOM 683 C C . PHE A 1 93 ? 3.688 -7.383 0.704 1.00 95.94 93 PHE A C 1
ATOM 685 O O . PHE A 1 93 ? 2.478 -7.150 0.697 1.00 95.94 93 PHE A O 1
ATOM 692 N N . ARG A 1 94 ? 4.333 -7.825 1.783 1.00 97.31 94 ARG A N 1
ATOM 693 C CA . ARG A 1 94 ? 3.708 -7.987 3.095 1.00 97.31 94 ARG A CA 1
ATOM 694 C C . ARG A 1 94 ? 4.224 -6.890 4.022 1.00 97.31 94 ARG A C 1
ATOM 696 O O . ARG A 1 94 ? 5.428 -6.793 4.240 1.00 97.31 94 ARG A O 1
ATOM 703 N N . VAL A 1 95 ? 3.325 -6.056 4.539 1.00 97.81 95 VAL A N 1
ATOM 704 C CA . VAL A 1 95 ? 3.658 -4.888 5.369 1.00 97.81 95 VAL A CA 1
ATOM 705 C C . VAL A 1 95 ? 2.866 -4.963 6.668 1.00 97.81 95 VAL A C 1
ATOM 707 O O . VAL A 1 95 ? 1.644 -5.085 6.640 1.00 97.81 95 VAL A O 1
ATOM 710 N N . SER A 1 96 ? 3.542 -4.892 7.814 1.00 96.88 96 SER A N 1
ATOM 711 C CA . SER A 1 96 ? 2.845 -4.780 9.097 1.00 96.88 96 SER A CA 1
ATOM 712 C C . SER A 1 96 ? 2.208 -3.399 9.235 1.00 96.88 96 SER A C 1
ATOM 714 O O . SER A 1 96 ? 2.758 -2.401 8.764 1.00 96.88 96 SER A O 1
ATOM 716 N N . LEU A 1 97 ? 1.065 -3.332 9.919 1.00 96.88 97 LEU A N 1
ATOM 717 C CA . LEU A 1 97 ? 0.430 -2.058 10.247 1.00 96.88 97 LEU A CA 1
ATOM 718 C C . LEU A 1 97 ? 1.402 -1.127 10.987 1.00 96.88 97 LEU A C 1
ATOM 720 O O . LEU A 1 97 ? 1.579 0.017 10.583 1.00 96.88 97 LEU A O 1
ATOM 724 N N . ASP A 1 98 ? 2.095 -1.664 11.993 1.00 96.00 98 ASP A N 1
ATOM 725 C CA . ASP A 1 98 ? 3.089 -0.945 12.793 1.00 96.00 98 ASP A CA 1
ATOM 726 C C . ASP A 1 98 ? 4.161 -0.276 11.913 1.00 96.00 98 ASP A C 1
ATOM 728 O O . ASP A 1 98 ? 4.448 0.908 12.079 1.00 96.00 98 ASP A O 1
ATOM 732 N N . SER A 1 99 ? 4.665 -0.980 10.891 1.00 96.44 99 SER A N 1
ATOM 733 C CA . SER A 1 99 ? 5.661 -0.435 9.962 1.00 96.44 99 SER A CA 1
ATOM 734 C C . SER A 1 99 ? 5.112 0.646 9.023 1.00 96.44 99 SER A C 1
ATOM 736 O O . SER A 1 99 ? 5.912 1.435 8.511 1.00 96.44 99 SER A O 1
ATOM 738 N N . LEU A 1 100 ? 3.811 0.653 8.718 1.00 97.94 100 LEU A N 1
ATOM 739 C CA . LEU A 1 100 ? 3.180 1.712 7.921 1.00 97.94 100 LEU A CA 1
ATOM 740 C C . LEU A 1 100 ? 2.924 2.956 8.779 1.00 97.94 100 LEU A C 1
ATOM 742 O O . LEU A 1 100 ? 3.102 4.075 8.303 1.00 97.94 100 LEU A O 1
ATOM 746 N N . THR A 1 101 ? 2.506 2.761 10.028 1.00 97.38 101 THR A N 1
ATOM 747 C CA . THR A 1 101 ? 2.028 3.833 10.912 1.00 97.38 101 THR A CA 1
ATOM 748 C C . THR A 1 101 ? 3.048 4.257 11.962 1.00 97.38 101 THR A C 1
ATOM 750 O O . THR A 1 101 ? 2.690 4.965 12.895 1.00 97.38 101 THR A O 1
ATOM 753 N N . ASN A 1 102 ? 4.296 3.789 11.861 1.00 95.25 102 ASN A N 1
ATOM 754 C CA . ASN A 1 102 ? 5.357 4.002 12.853 1.00 95.25 102 ASN A CA 1
ATOM 755 C C . ASN A 1 102 ? 4.906 3.669 14.291 1.00 95.25 102 ASN A C 1
ATOM 757 O O . ASN A 1 102 ? 5.233 4.372 15.243 1.00 95.25 102 ASN A O 1
ATOM 761 N N . GLY A 1 103 ? 4.096 2.617 14.430 1.00 93.75 103 GLY A N 1
ATOM 762 C CA . GLY A 1 103 ? 3.551 2.144 15.702 1.00 93.75 103 GLY A CA 1
ATOM 763 C C . GLY A 1 103 ? 2.466 3.004 16.355 1.00 93.75 103 GLY A C 1
ATOM 764 O O . GLY A 1 103 ? 2.042 2.656 17.460 1.00 93.75 103 GLY A O 1
ATOM 765 N N . GLU A 1 104 ? 1.992 4.071 15.697 1.00 95.06 104 GLU A N 1
ATOM 766 C CA . GLU A 1 104 ? 0.852 4.874 16.172 1.00 95.06 104 GLU A CA 1
ATOM 767 C C . GLU A 1 104 ? -0.463 4.082 16.174 1.00 95.06 104 GLU A C 1
ATOM 769 O O . GLU A 1 104 ? -1.284 4.251 17.071 1.00 95.06 104 GLU A O 1
ATOM 774 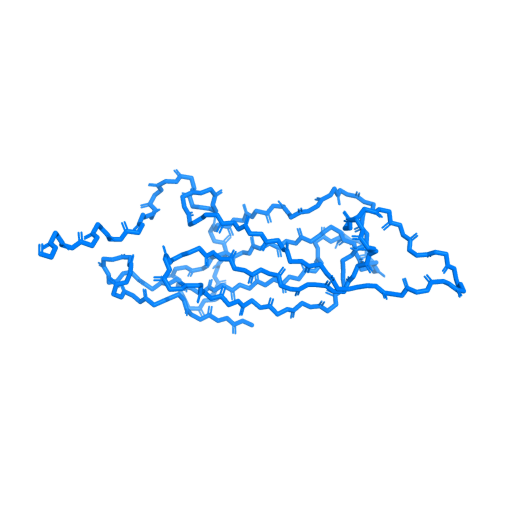N N . LEU A 1 105 ? -0.655 3.209 15.180 1.00 93.38 105 LEU A N 1
ATOM 775 C CA . LEU A 1 105 ? -1.733 2.225 15.151 1.00 93.38 105 LEU A CA 1
ATOM 776 C C . LEU A 1 105 ? -1.139 0.828 15.311 1.00 93.38 105 LEU A C 1
ATOM 778 O O . LEU A 1 105 ? -0.071 0.516 14.780 1.00 93.38 105 LEU A O 1
ATOM 782 N N . ARG A 1 106 ? -1.846 -0.025 16.050 1.00 88.25 106 ARG A N 1
ATOM 783 C CA . ARG A 1 106 ? -1.435 -1.403 16.321 1.00 88.25 106 ARG A CA 1
ATOM 784 C C . ARG A 1 106 ? -2.624 -2.327 16.188 1.00 88.25 106 ARG A C 1
ATOM 786 O O . ARG A 1 106 ? -3.756 -1.938 16.466 1.00 88.25 106 ARG A O 1
ATOM 793 N N . THR A 1 107 ? -2.343 -3.555 15.770 1.00 85.38 107 THR A N 1
ATOM 794 C CA . THR A 1 107 ? -3.348 -4.609 15.764 1.00 85.38 107 THR A CA 1
ATOM 795 C C . THR A 1 107 ? -3.840 -4.834 17.187 1.00 85.38 107 THR A C 1
ATOM 797 O O . THR A 1 107 ? -3.020 -4.969 18.099 1.00 85.38 107 THR A O 1
ATOM 800 N N . ALA A 1 108 ? -5.154 -4.897 17.381 1.00 80.25 108 ALA A N 1
ATOM 801 C CA . ALA A 1 108 ? -5.729 -5.293 18.655 1.00 80.25 108 ALA A CA 1
ATOM 802 C C . ALA A 1 108 ? -5.161 -6.665 19.051 1.00 80.25 108 ALA A C 1
ATOM 804 O O . ALA A 1 108 ? -5.117 -7.589 18.235 1.00 80.25 108 ALA A O 1
ATOM 805 N N . THR A 1 109 ? -4.691 -6.808 20.290 1.00 67.81 109 THR A N 1
ATOM 806 C CA . THR A 1 109 ? -4.298 -8.120 20.806 1.00 67.81 109 THR A CA 1
ATOM 807 C C . THR A 1 109 ? -5.531 -9.002 20.809 1.00 67.81 109 THR A C 1
ATOM 809 O O . THR A 1 109 ? -6.517 -8.675 21.471 1.00 67.81 109 THR A O 1
ATOM 812 N N . ARG A 1 110 ? -5.488 -10.110 20.063 1.00 56.56 110 ARG A N 1
ATOM 813 C CA . ARG A 1 110 ? -6.552 -11.111 20.124 1.00 56.56 110 ARG A CA 1
ATOM 814 C C . ARG A 1 110 ? -6.690 -11.539 21.591 1.00 56.56 110 ARG A C 1
ATOM 816 O O . ARG A 1 110 ? -5.658 -11.844 22.194 1.00 56.56 110 ARG A O 1
ATOM 823 N N . PRO A 1 111 ? -7.896 -11.543 22.185 1.00 45.84 111 PRO A N 1
ATOM 824 C CA . PRO A 1 111 ? -8.052 -12.106 23.516 1.00 45.84 111 PRO A CA 1
ATOM 825 C C . PRO A 1 111 ? -7.538 -13.557 23.500 1.00 45.84 111 PRO A C 1
ATOM 827 O O . PRO A 1 111 ? -7.709 -14.246 22.482 1.00 45.84 111 PRO A O 1
ATOM 830 N N . PRO A 1 112 ? -6.858 -14.014 24.568 1.00 45.59 112 PRO A N 1
ATOM 831 C CA . PRO A 1 112 ? -6.514 -15.421 24.692 1.00 45.59 112 PRO A CA 1
ATOM 832 C C . PRO A 1 112 ? -7.810 -16.237 24.616 1.00 45.59 112 PRO A C 1
ATOM 834 O O . PRO A 1 112 ? -8.810 -15.873 25.233 1.00 45.59 112 PRO A O 1
ATOM 837 N N . THR A 1 113 ? -7.793 -17.270 23.775 1.00 55.81 113 THR A N 1
ATOM 838 C CA . THR A 1 113 ? -8.866 -18.269 23.665 1.00 55.81 113 THR A CA 1
ATOM 839 C C . THR A 1 113 ? -8.945 -19.115 24.916 1.00 55.81 113 THR A C 1
ATOM 841 O O . THR A 1 113 ? -7.847 -19.484 25.397 1.00 55.81 113 THR A O 1
#

Sequence (113 aa):
MVRYPPELIGGADLVLFSNPDAKESVRCHGGLRGSVDGGRTWKYARKLNTASDWFDYSSVAVAGDGTLLVLAKSTATGRGVPGFAKACSMVIFRVSLDSLTNGELRTATRPPT

Secondary structure (DSSP, 8-state):
-EEPPGGGTTT---EEEEEE--SSSS-BSEEEEEESSSSS---EEEE-S-TTSB--SEEEEE-TTS-EEEEEEE-TTS-S---TTS--EEEEEEE-HHHHHTTSS-PPPPPP-